Protein AF-A0A533ZIK3-F1 (afdb_monomer_lite)

Radius of gyration: 19.14 Å; chains: 1; bounding box: 44×35×52 Å

pLDDT: mean 79.29, std 12.73, range [38.09, 97.31]

Foldseek 3Di:
DLVQQLPCPPVPDLAGVVVNVVVVLVVVLVVLVVVLVVCVVVQVLQVSLVSLVVSVVVVCVCVVVSCVSNVCLPCVVVVVSSPPDDPCCCPPPVVVVVVVVVVVVLVVNLVSVVVNVVSVVQWDDDPNGTGGDPDDPDDDPVVSCVSSVVVVVVVVVVSVD

Structure (mmCIF, N/CA/C/O backbone):
data_AF-A0A533ZIK3-F1
#
_entry.id   AF-A0A533ZIK3-F1
#
loop_
_atom_site.group_PDB
_atom_site.id
_atom_site.type_symbol
_atom_site.label_atom_id
_atom_site.label_alt_id
_atom_site.label_comp_id
_atom_site.label_asym_id
_atom_site.label_entity_id
_atom_site.label_seq_id
_atom_site.pdbx_PDB_ins_code
_atom_site.Cartn_x
_atom_site.Cartn_y
_atom_site.Cartn_z
_atom_site.occupancy
_atom_site.B_iso_or_equiv
_atom_site.auth_seq_id
_atom_site.auth_comp_id
_atom_site.auth_asym_id
_atom_site.auth_atom_id
_atom_site.pdbx_PDB_model_num
ATOM 1 N N . MET A 1 1 ? -6.905 2.308 -23.996 1.00 56.88 1 MET A N 1
ATOM 2 C CA . MET A 1 1 ? -6.435 2.579 -22.617 1.00 56.88 1 MET A CA 1
ATOM 3 C C . MET A 1 1 ? -5.092 1.898 -22.361 1.00 56.88 1 MET A C 1
ATOM 5 O O . MET A 1 1 ? -4.168 2.564 -21.921 1.00 56.88 1 MET A O 1
ATOM 9 N N . THR A 1 2 ? -4.947 0.625 -22.735 1.00 64.75 2 THR A N 1
ATOM 10 C CA . THR A 1 2 ? -3.702 -0.157 -22.626 1.00 64.75 2 THR A CA 1
ATOM 11 C C . THR A 1 2 ? -2.506 0.467 -23.353 1.00 64.75 2 THR A C 1
ATOM 13 O O . THR A 1 2 ? -1.447 0.614 -22.757 1.00 64.75 2 THR A O 1
ATOM 16 N N . GLU A 1 3 ? -2.695 0.942 -24.589 1.00 71.50 3 GLU A N 1
ATOM 17 C CA . GLU A 1 3 ? -1.631 1.601 -25.371 1.00 71.50 3 GLU A CA 1
ATOM 18 C C . GLU A 1 3 ? -1.140 2.917 -24.755 1.00 71.50 3 GLU A C 1
ATOM 20 O O . GLU A 1 3 ? 0.037 3.246 -24.838 1.00 71.50 3 GLU A O 1
ATOM 25 N N . TRP A 1 4 ? -2.021 3.655 -24.073 1.00 76.94 4 TRP A N 1
ATOM 26 C CA . TRP A 1 4 ? -1.635 4.883 -23.375 1.00 76.94 4 TRP A CA 1
ATOM 27 C C . TRP A 1 4 ? -0.752 4.582 -22.159 1.00 76.94 4 TRP A C 1
ATOM 29 O O . TRP A 1 4 ? 0.254 5.248 -21.945 1.00 76.94 4 TRP A O 1
ATOM 39 N N . LEU A 1 5 ? -1.066 3.521 -21.406 1.00 73.69 5 LEU A N 1
ATOM 40 C CA . LEU A 1 5 ? -0.269 3.109 -20.246 1.00 73.69 5 LEU A CA 1
ATOM 41 C C . LEU A 1 5 ? 1.153 2.663 -20.615 1.00 73.69 5 LEU A C 1
ATOM 43 O O . LEU A 1 5 ? 2.013 2.665 -19.736 1.00 73.69 5 LEU A O 1
ATOM 47 N N . LYS A 1 6 ? 1.400 2.288 -21.877 1.00 75.50 6 LYS A N 1
ATOM 48 C CA . LYS A 1 6 ? 2.717 1.889 -22.400 1.00 75.50 6 LYS A CA 1
ATOM 49 C C . LYS A 1 6 ? 3.572 3.064 -22.893 1.00 75.50 6 LYS A C 1
ATOM 51 O O . LYS A 1 6 ? 4.755 2.869 -23.151 1.00 75.50 6 LYS A O 1
ATOM 56 N N . GLN A 1 7 ? 3.007 4.265 -23.025 1.00 81.56 7 GLN A N 1
ATOM 57 C CA . GLN A 1 7 ? 3.758 5.449 -23.457 1.00 81.56 7 GLN A CA 1
ATOM 58 C C . GLN A 1 7 ? 4.831 5.843 -22.426 1.00 81.56 7 GLN A C 1
ATOM 60 O O . GLN A 1 7 ? 4.714 5.450 -21.260 1.00 81.56 7 GLN A O 1
ATOM 65 N N . PRO A 1 8 ? 5.861 6.618 -22.824 1.00 84.25 8 PRO A N 1
ATOM 66 C CA . PRO A 1 8 ? 6.872 7.127 -21.901 1.00 84.25 8 PRO A CA 1
ATOM 67 C C . PRO A 1 8 ? 6.251 7.858 -20.708 1.00 84.25 8 PRO A C 1
ATOM 69 O O . PRO A 1 8 ? 5.310 8.637 -20.861 1.00 84.25 8 PRO A O 1
ATOM 72 N N . GLY A 1 9 ? 6.779 7.575 -19.522 1.00 82.50 9 GLY A N 1
ATOM 73 C CA . GLY A 1 9 ? 6.324 8.135 -18.259 1.00 82.50 9 GLY A CA 1
ATOM 74 C C . GLY A 1 9 ? 6.534 9.646 -18.148 1.00 82.50 9 GLY A C 1
ATOM 75 O O . GLY A 1 9 ? 7.342 10.252 -18.852 1.00 82.50 9 GLY A O 1
ATOM 76 N N . PHE A 1 10 ? 5.801 10.264 -17.226 1.00 88.12 10 PHE A N 1
ATOM 77 C CA . PHE A 1 10 ? 5.857 11.703 -16.965 1.00 88.12 10 PHE A CA 1
ATOM 78 C C . PHE A 1 10 ? 6.967 12.094 -15.977 1.00 88.12 10 PHE A C 1
ATOM 80 O O . PHE A 1 10 ? 7.258 13.279 -15.832 1.00 88.12 10 PHE A O 1
ATOM 87 N N . LEU A 1 11 ? 7.610 11.129 -15.312 1.00 84.62 11 LEU A N 1
ATOM 88 C CA . LEU A 1 11 ? 8.749 11.369 -14.419 1.00 84.62 11 LEU A CA 1
ATOM 89 C C . LEU A 1 11 ? 10.092 11.479 -15.164 1.00 84.62 11 LEU A C 1
ATOM 91 O O . LEU A 1 11 ? 11.134 11.621 -14.527 1.00 84.62 11 LEU A O 1
ATOM 95 N N . GLY A 1 12 ? 10.088 11.413 -16.501 1.00 75.88 12 GLY A N 1
ATOM 96 C CA . GLY A 1 12 ? 11.287 11.595 -17.328 1.00 75.88 12 GLY A CA 1
ATOM 97 C C . GLY A 1 12 ? 12.291 10.441 -17.248 1.00 75.88 12 GLY A C 1
ATOM 98 O O . GLY A 1 12 ? 13.466 10.625 -17.555 1.00 75.88 12 GLY A O 1
ATOM 99 N N . THR A 1 13 ? 11.847 9.257 -16.819 1.00 80.19 13 THR A N 1
ATOM 100 C CA . THR A 1 13 ? 12.657 8.030 -16.799 1.00 80.19 13 THR A CA 1
ATOM 101 C C . THR A 1 13 ? 12.333 7.143 -18.009 1.00 80.19 13 THR A C 1
ATOM 103 O O . THR A 1 13 ? 11.434 7.447 -18.788 1.00 80.19 13 THR A O 1
ATOM 106 N N . HIS A 1 14 ? 13.027 6.010 -18.161 1.00 77.62 14 HIS A N 1
ATOM 107 C CA . HIS A 1 14 ? 12.668 4.982 -19.153 1.00 77.62 14 HIS A CA 1
ATOM 108 C C . HIS A 1 14 ? 11.373 4.218 -18.811 1.00 77.62 14 HIS A C 1
ATOM 110 O O . HIS A 1 14 ? 10.968 3.335 -19.565 1.00 77.62 14 HIS A O 1
ATOM 116 N N . ALA A 1 15 ? 10.739 4.520 -17.674 1.00 76.12 15 ALA A N 1
ATOM 117 C CA . ALA A 1 15 ? 9.498 3.889 -17.258 1.00 76.12 15 ALA A CA 1
ATOM 118 C C . ALA A 1 15 ? 8.307 4.360 -18.107 1.00 76.12 15 ALA A C 1
ATOM 120 O O . ALA A 1 15 ? 8.346 5.389 -18.778 1.00 76.12 15 ALA A O 1
ATOM 121 N N . THR A 1 16 ? 7.225 3.587 -18.067 1.00 80.12 16 THR A N 1
ATOM 122 C CA . THR A 1 16 ? 5.976 3.898 -18.768 1.00 80.12 16 THR A CA 1
ATOM 123 C C . THR A 1 16 ? 5.027 4.724 -17.897 1.00 80.12 16 THR A C 1
ATOM 125 O O . THR A 1 16 ? 5.142 4.715 -16.670 1.00 80.12 16 THR A O 1
ATOM 128 N N . ILE A 1 17 ? 4.023 5.375 -18.497 1.00 81.88 17 ILE A N 1
ATOM 129 C CA . ILE A 1 17 ? 2.950 6.077 -17.764 1.00 81.88 17 ILE A CA 1
ATOM 130 C C . ILE A 1 17 ? 2.305 5.162 -16.718 1.00 81.88 17 ILE A C 1
ATOM 132 O O . ILE A 1 17 ? 2.050 5.584 -15.590 1.00 81.88 17 ILE A O 1
ATOM 136 N N . GLY A 1 18 ? 2.062 3.894 -17.064 1.00 79.44 18 GLY A N 1
ATOM 137 C CA . GLY A 1 18 ? 1.507 2.921 -16.129 1.00 79.44 18 GLY A CA 1
ATOM 138 C C . GLY A 1 18 ? 2.420 2.647 -14.931 1.00 79.44 18 GLY A C 1
ATOM 139 O O . GLY A 1 18 ? 1.924 2.486 -13.817 1.00 79.44 18 GLY A O 1
ATOM 140 N N . ALA A 1 19 ? 3.741 2.618 -15.134 1.00 78.12 19 ALA A N 1
ATOM 141 C CA . ALA A 1 19 ? 4.707 2.449 -14.051 1.00 78.12 19 ALA A CA 1
ATOM 142 C C . ALA A 1 19 ? 4.763 3.682 -13.134 1.00 78.12 19 ALA A C 1
ATOM 144 O O . ALA A 1 19 ? 4.689 3.526 -11.915 1.00 78.12 19 ALA A O 1
ATOM 145 N N . ASP A 1 20 ? 4.792 4.890 -13.700 1.00 83.31 20 ASP A N 1
ATOM 146 C CA . ASP A 1 20 ? 4.785 6.133 -12.920 1.00 83.31 20 ASP A CA 1
ATOM 147 C C . ASP A 1 20 ? 3.482 6.295 -12.123 1.00 83.31 20 ASP A C 1
ATOM 149 O O . ASP A 1 20 ? 3.507 6.646 -10.942 1.00 83.31 20 ASP A O 1
ATOM 153 N N . LEU A 1 21 ? 2.334 5.972 -12.732 1.00 83.38 21 LEU A N 1
ATOM 154 C CA . LEU A 1 21 ? 1.039 5.984 -12.051 1.00 83.38 21 LEU A CA 1
ATOM 155 C C . LEU A 1 21 ? 1.000 4.962 -10.909 1.00 83.38 21 LEU A C 1
ATOM 157 O O . LEU A 1 21 ? 0.541 5.284 -9.814 1.00 83.38 21 LEU A O 1
ATOM 161 N N . SER A 1 22 ? 1.507 3.748 -11.142 1.00 81.31 22 SER A N 1
ATOM 162 C CA . SER A 1 22 ? 1.612 2.719 -10.103 1.00 81.31 22 SER A CA 1
ATOM 163 C C . SER A 1 22 ? 2.477 3.182 -8.934 1.00 81.31 22 SER A C 1
ATOM 165 O O . SER A 1 22 ? 2.091 2.995 -7.781 1.00 81.31 22 SER A O 1
ATOM 167 N N . GLN A 1 23 ? 3.616 3.816 -9.212 1.00 84.25 23 GLN A N 1
ATOM 168 C CA . GLN A 1 23 ? 4.505 4.344 -8.179 1.00 84.25 23 GLN A CA 1
ATOM 169 C C . GLN A 1 23 ? 3.848 5.484 -7.391 1.00 84.25 23 GLN A C 1
ATOM 171 O O . GLN A 1 23 ? 3.923 5.517 -6.162 1.00 84.25 23 GLN A O 1
ATOM 176 N N . LEU A 1 24 ? 3.153 6.396 -8.076 1.00 89.50 24 LEU A N 1
ATOM 177 C CA . LEU A 1 24 ? 2.429 7.496 -7.440 1.00 89.50 24 LEU A CA 1
ATOM 178 C C . LEU A 1 24 ? 1.315 6.974 -6.524 1.00 89.50 24 LEU A C 1
ATOM 180 O O . LEU A 1 24 ? 1.181 7.435 -5.389 1.00 89.50 24 LEU A O 1
ATOM 184 N N . MET A 1 25 ? 0.553 5.974 -6.973 1.00 88.50 25 MET A N 1
ATOM 185 C CA . MET A 1 25 ? -0.465 5.318 -6.149 1.00 88.50 25 MET A CA 1
ATOM 186 C C . MET A 1 25 ? 0.153 4.592 -4.950 1.00 88.50 25 MET A C 1
ATOM 188 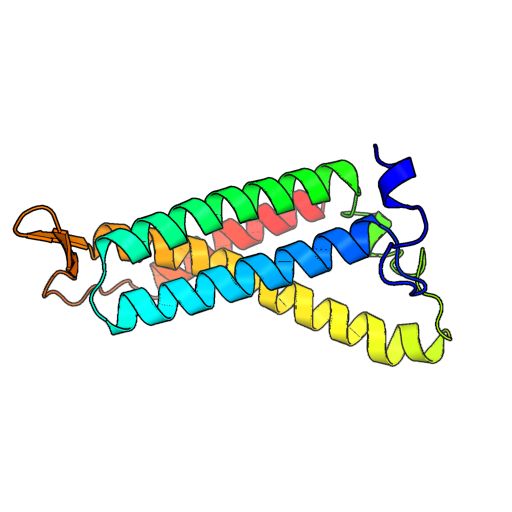O O . MET A 1 25 ? -0.356 4.720 -3.838 1.00 88.50 25 MET A O 1
ATOM 192 N N . ALA A 1 26 ? 1.273 3.887 -5.132 1.00 86.38 26 ALA A N 1
ATOM 193 C CA . ALA A 1 26 ? 1.984 3.236 -4.032 1.00 86.38 26 ALA A CA 1
ATOM 194 C C . ALA A 1 26 ? 2.444 4.249 -2.968 1.00 86.38 26 ALA A C 1
ATOM 196 O O . ALA A 1 26 ? 2.241 4.026 -1.769 1.00 86.38 26 ALA A O 1
ATOM 197 N N . ALA A 1 27 ? 2.992 5.392 -3.390 1.00 92.12 27 ALA A N 1
ATOM 198 C CA . ALA A 1 27 ? 3.367 6.480 -2.491 1.00 92.12 27 ALA A CA 1
ATOM 199 C C . ALA A 1 27 ? 2.144 7.053 -1.755 1.00 92.12 27 ALA A C 1
ATOM 201 O O . ALA A 1 27 ? 2.172 7.191 -0.530 1.00 92.12 27 ALA A O 1
ATOM 202 N N . LEU A 1 28 ? 1.048 7.313 -2.474 1.00 93.81 28 LEU A N 1
ATOM 203 C CA . LEU A 1 28 ? -0.207 7.793 -1.895 1.00 93.81 28 LEU A CA 1
ATOM 204 C C . LEU A 1 28 ? -0.736 6.832 -0.820 1.00 93.81 28 LEU A C 1
ATOM 206 O O . LEU A 1 28 ? -0.983 7.254 0.309 1.00 93.81 28 LEU A O 1
ATOM 210 N N . PHE A 1 29 ? -0.873 5.541 -1.132 1.00 91.75 29 PHE A N 1
ATOM 211 C CA . PHE A 1 29 ? -1.361 4.550 -0.170 1.00 91.75 29 PHE A CA 1
ATOM 212 C C . PHE A 1 29 ? -0.435 4.403 1.036 1.00 91.75 29 PHE A C 1
ATOM 214 O O . PHE A 1 29 ? -0.917 4.286 2.163 1.00 91.75 29 PHE A O 1
ATOM 221 N N . THR A 1 30 ? 0.880 4.481 0.829 1.00 92.25 30 THR A N 1
ATOM 222 C CA . THR A 1 30 ? 1.855 4.472 1.927 1.00 92.25 30 THR A CA 1
ATOM 223 C C . THR A 1 30 ? 1.619 5.647 2.874 1.00 92.25 30 THR A C 1
ATOM 225 O O . THR A 1 30 ? 1.520 5.451 4.086 1.00 92.25 30 THR A O 1
ATOM 228 N N . VAL A 1 31 ? 1.450 6.859 2.341 1.00 95.56 31 VAL A N 1
ATOM 229 C CA . VAL A 1 31 ? 1.146 8.051 3.147 1.00 95.56 31 VAL A CA 1
ATOM 230 C C . VAL A 1 31 ? -0.179 7.890 3.896 1.00 95.56 31 VAL A C 1
ATOM 232 O O . VAL A 1 31 ? -0.237 8.168 5.094 1.00 95.56 31 VAL A O 1
ATOM 235 N N . LEU A 1 32 ? -1.230 7.388 3.239 1.00 94.94 32 LEU A N 1
ATOM 236 C CA . LEU A 1 32 ? -2.523 7.134 3.885 1.00 94.94 32 LEU A CA 1
ATOM 237 C C . LEU A 1 32 ? -2.397 6.120 5.033 1.00 94.94 32 LEU A C 1
ATOM 239 O O . LEU A 1 32 ? -2.962 6.342 6.104 1.00 94.94 32 LEU A O 1
ATOM 243 N N . PHE A 1 33 ? -1.619 5.048 4.869 1.00 91.56 33 PHE A N 1
ATOM 244 C CA . PHE A 1 33 ? -1.377 4.080 5.943 1.00 91.56 33 PHE A CA 1
ATOM 245 C C . PHE A 1 33 ? -0.542 4.653 7.088 1.00 91.56 33 PHE A C 1
ATOM 247 O O . PHE A 1 33 ? -0.848 4.377 8.248 1.00 91.56 33 PHE A O 1
ATOM 254 N N . VAL A 1 34 ? 0.444 5.506 6.803 1.00 96.00 34 VAL A N 1
ATOM 255 C CA . VAL A 1 34 ? 1.190 6.241 7.839 1.00 96.00 34 VAL A CA 1
ATOM 256 C C . VAL A 1 34 ? 0.254 7.166 8.622 1.00 96.00 34 VAL A C 1
ATOM 258 O O . VAL A 1 34 ? 0.276 7.179 9.854 1.00 96.00 34 VAL A O 1
ATOM 261 N N . ILE A 1 35 ? -0.633 7.892 7.940 1.00 97.31 35 ILE A N 1
ATOM 262 C CA . ILE A 1 35 ? -1.666 8.710 8.588 1.00 97.31 35 ILE A CA 1
ATOM 263 C C . ILE A 1 35 ? -2.585 7.827 9.448 1.00 97.31 35 ILE A C 1
ATOM 265 O O . ILE A 1 35 ? -2.848 8.158 10.605 1.00 97.31 35 ILE A O 1
ATOM 269 N N . GLY A 1 36 ? -3.040 6.688 8.923 1.00 94.69 36 GLY A N 1
ATOM 270 C CA . GLY A 1 36 ? -3.862 5.721 9.652 1.00 94.69 36 GLY A CA 1
ATOM 271 C C . GLY A 1 36 ? -3.169 5.189 10.903 1.00 94.69 36 GLY A C 1
ATOM 272 O O . GLY A 1 36 ? -3.797 5.101 11.959 1.00 94.69 36 GLY A O 1
ATOM 273 N N . TRP A 1 37 ? -1.870 4.911 10.825 1.00 94.12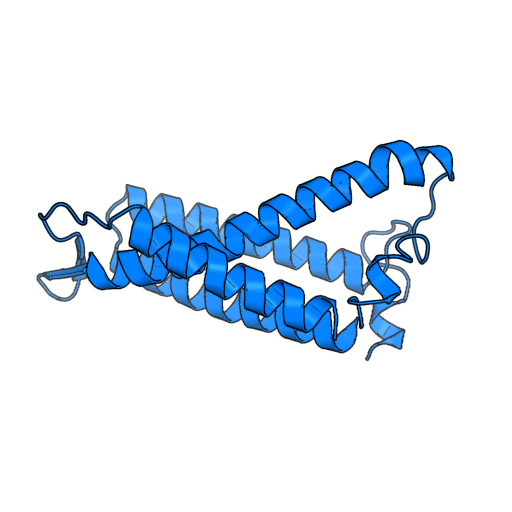 37 TRP A N 1
ATOM 274 C CA . TRP A 1 37 ? -1.045 4.530 11.967 1.00 94.12 37 TRP A CA 1
ATOM 275 C C . TRP A 1 37 ? -1.011 5.624 13.038 1.00 94.12 37 TRP A C 1
ATOM 277 O O . TRP A 1 37 ? -1.261 5.348 14.214 1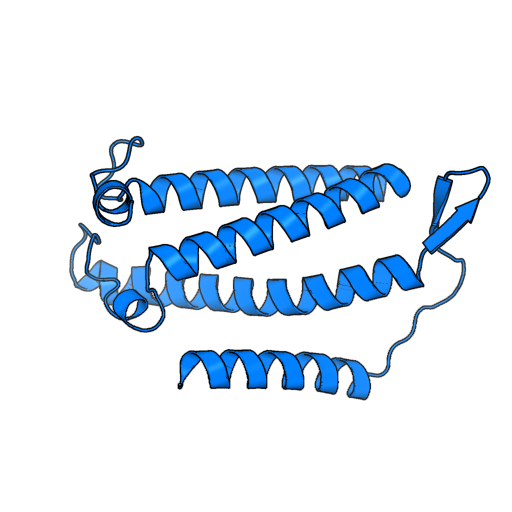.00 94.12 37 TRP A O 1
ATOM 287 N N . PHE A 1 38 ? -0.786 6.882 12.650 1.00 97.31 38 PHE A N 1
ATOM 288 C CA . PHE A 1 38 ? -0.830 8.003 13.591 1.00 97.31 38 PHE A CA 1
ATOM 289 C C . PHE A 1 38 ? -2.209 8.169 14.238 1.00 97.31 38 PHE A C 1
ATOM 291 O O . PHE A 1 38 ? -2.291 8.430 15.440 1.00 97.31 38 PHE A O 1
ATOM 298 N N . GLN A 1 39 ? -3.292 7.984 13.481 1.00 95.19 39 GLN A N 1
ATOM 299 C CA . GLN A 1 39 ? -4.652 8.006 14.024 1.00 95.19 39 GLN A CA 1
ATOM 300 C C . GLN A 1 39 ? -4.865 6.891 15.054 1.00 95.19 39 GLN A C 1
ATOM 302 O O . GLN A 1 39 ? -5.389 7.163 16.134 1.00 95.19 39 GLN A O 1
ATOM 307 N N . ALA A 1 40 ? -4.392 5.672 14.778 1.00 90.38 40 ALA A N 1
ATOM 308 C CA . ALA A 1 40 ? -4.453 4.562 15.729 1.00 90.38 40 ALA A CA 1
ATOM 309 C C . ALA A 1 40 ? -3.665 4.864 17.012 1.00 90.38 40 ALA A C 1
ATOM 311 O O . ALA A 1 40 ? -4.193 4.701 18.111 1.00 90.38 40 ALA A O 1
ATOM 312 N N . LYS A 1 41 ? -2.436 5.385 16.890 1.00 92.62 41 LYS A N 1
ATOM 313 C CA . LYS A 1 41 ? -1.595 5.767 18.039 1.00 92.62 41 LYS A CA 1
ATOM 314 C C . LYS A 1 41 ? -2.225 6.854 18.911 1.00 92.62 41 LYS A C 1
ATOM 316 O O . LYS A 1 41 ? -1.992 6.857 20.114 1.00 92.62 41 LYS A O 1
ATOM 321 N N . LYS A 1 42 ? -3.018 7.754 18.322 1.00 93.38 42 LYS A N 1
ATOM 322 C CA . LYS A 1 42 ? -3.760 8.811 19.031 1.00 93.38 42 LYS A CA 1
ATOM 323 C C . LYS A 1 42 ? -5.133 8.361 19.550 1.00 93.38 42 LYS A C 1
ATOM 325 O O . LYS A 1 42 ? -5.881 9.191 20.054 1.00 93.38 42 LYS A O 1
ATOM 330 N N . GLY A 1 43 ? -5.502 7.086 19.398 1.00 89.25 43 GLY A N 1
ATOM 331 C CA . GLY A 1 43 ? -6.813 6.578 19.814 1.00 89.25 43 GLY A CA 1
ATOM 332 C C . GLY A 1 43 ? -7.984 7.063 18.947 1.00 89.25 43 GLY A C 1
ATOM 333 O O . GLY A 1 43 ? -9.139 6.930 19.342 1.00 89.25 43 GLY A O 1
ATOM 334 N N . LEU A 1 44 ? -7.722 7.601 17.750 1.00 91.06 44 LEU A N 1
ATOM 335 C CA . LEU A 1 44 ? -8.741 8.071 16.803 1.00 91.06 44 LEU A CA 1
ATOM 336 C C . LEU A 1 44 ? -9.332 6.895 16.008 1.00 91.06 44 LEU A C 1
ATOM 338 O O . LEU A 1 44 ? -9.267 6.853 14.778 1.00 91.06 44 LEU A O 1
ATOM 342 N N . GLY A 1 45 ? -9.903 5.921 16.723 1.00 89.25 45 GLY A N 1
ATOM 343 C CA . GLY A 1 45 ? -10.332 4.632 16.174 1.00 89.25 45 GLY A CA 1
ATOM 344 C C . GLY A 1 45 ? -11.357 4.738 15.044 1.00 89.25 45 GLY A C 1
ATOM 345 O O . GLY A 1 45 ? -11.271 3.977 14.081 1.00 89.25 45 GLY A O 1
ATOM 346 N N . THR A 1 46 ? -12.288 5.697 15.117 1.00 91.31 46 THR A N 1
ATOM 347 C CA . THR A 1 46 ? -13.291 5.926 14.062 1.00 91.31 46 THR A CA 1
ATOM 348 C C . THR A 1 46 ? -12.642 6.369 12.752 1.00 91.31 46 THR A C 1
ATOM 350 O O . THR A 1 46 ? -12.885 5.750 11.717 1.00 91.31 46 THR A O 1
ATOM 353 N N . ASN A 1 47 ? -11.793 7.399 12.798 1.00 93.31 47 ASN A N 1
ATOM 354 C CA . ASN A 1 47 ? -11.119 7.920 11.609 1.00 93.31 47 ASN A CA 1
ATOM 355 C C . ASN A 1 47 ? -10.169 6.866 11.033 1.00 93.31 47 ASN A C 1
ATOM 357 O O . ASN A 1 47 ? -10.178 6.633 9.826 1.00 93.31 47 ASN A O 1
ATOM 361 N N . HIS A 1 48 ? -9.435 6.166 11.909 1.00 93.50 48 HIS A N 1
ATOM 362 C CA . HIS A 1 48 ? -8.540 5.087 11.513 1.00 93.50 48 HIS A CA 1
ATOM 363 C C . HIS A 1 48 ? -9.299 4.012 10.730 1.00 93.50 48 HIS A C 1
ATOM 365 O O . HIS A 1 48 ? -8.898 3.670 9.624 1.00 93.50 48 HIS A O 1
ATOM 371 N N . HIS A 1 49 ? -10.424 3.515 11.255 1.00 91.31 49 HIS A N 1
ATOM 372 C CA . HIS A 1 49 ? -11.198 2.465 10.587 1.00 91.31 49 HIS A CA 1
ATOM 373 C C . HIS A 1 49 ? -11.692 2.889 9.204 1.00 91.31 49 HIS A C 1
ATOM 375 O O . HIS A 1 49 ? -11.572 2.114 8.256 1.00 91.31 49 HIS A O 1
ATOM 381 N N . TRP A 1 50 ? -12.232 4.103 9.075 1.00 92.06 50 TRP A N 1
ATOM 382 C CA . TRP A 1 50 ? -12.710 4.598 7.785 1.00 92.06 50 TRP A CA 1
ATOM 383 C C . TRP A 1 50 ? -11.577 4.791 6.784 1.00 92.06 50 TRP A C 1
ATOM 385 O O . TRP A 1 50 ? -11.720 4.395 5.629 1.00 92.06 50 TRP A O 1
ATOM 395 N N . LEU A 1 51 ? -10.440 5.329 7.231 1.00 94.62 51 LEU A N 1
ATOM 396 C CA . LEU A 1 51 ? -9.269 5.502 6.381 1.00 94.62 51 LEU A CA 1
ATOM 397 C C . LEU A 1 51 ? -8.708 4.156 5.914 1.00 94.62 51 LEU A C 1
ATOM 399 O O . LEU A 1 51 ? -8.433 3.995 4.729 1.00 94.62 51 LEU A O 1
ATOM 403 N N . MET A 1 52 ? -8.577 3.179 6.816 1.00 92.44 52 MET A N 1
ATOM 404 C CA . MET A 1 52 ? -8.061 1.852 6.472 1.00 92.44 52 MET A CA 1
ATOM 405 C C . MET A 1 52 ? -9.010 1.095 5.540 1.00 92.44 52 MET A C 1
ATOM 407 O O . MET A 1 52 ? -8.551 0.474 4.585 1.00 92.44 52 MET A O 1
ATOM 411 N N . LEU A 1 53 ? -10.325 1.164 5.776 1.00 89.38 53 LEU A N 1
ATOM 412 C CA . LEU A 1 53 ? -11.313 0.516 4.913 1.00 89.38 53 LEU A CA 1
ATOM 413 C C . LEU A 1 53 ? -11.366 1.170 3.529 1.00 89.38 53 LEU A C 1
ATOM 415 O O . LEU A 1 53 ? -11.300 0.470 2.522 1.00 89.38 53 LEU A O 1
ATOM 419 N N . GLY A 1 54 ? -11.452 2.501 3.474 1.00 91.56 54 GLY A N 1
ATOM 420 C CA . GLY A 1 54 ? -11.458 3.246 2.215 1.00 91.56 54 GLY A CA 1
ATOM 421 C C . GLY A 1 54 ? -10.164 3.039 1.431 1.00 91.56 54 GLY A C 1
ATOM 422 O O . GLY A 1 54 ? -10.210 2.745 0.239 1.00 91.56 54 GLY A O 1
ATOM 423 N N . GLY A 1 55 ? -9.018 3.095 2.117 1.00 90.31 55 GLY A N 1
ATOM 424 C CA . GLY A 1 55 ? -7.708 2.794 1.544 1.00 90.31 55 GLY A CA 1
ATOM 425 C C . GLY A 1 55 ? -7.628 1.374 0.988 1.00 90.31 55 GLY A C 1
ATOM 426 O O . GLY A 1 55 ? -7.148 1.197 -0.125 1.00 90.31 55 GLY A O 1
ATOM 427 N N . MET A 1 56 ? -8.163 0.376 1.700 1.00 86.69 56 MET A N 1
ATOM 428 C CA . MET A 1 56 ? -8.219 -1.007 1.215 1.00 86.69 56 MET A CA 1
ATOM 429 C C . MET A 1 56 ? -9.084 -1.150 -0.037 1.00 86.69 56 MET A C 1
ATOM 431 O O . MET A 1 56 ? -8.655 -1.762 -1.009 1.00 86.69 56 MET A O 1
ATOM 435 N N . VAL A 1 57 ? -10.297 -0.590 -0.033 1.00 88.12 57 VAL A N 1
ATOM 436 C CA . VAL A 1 57 ? -11.207 -0.664 -1.186 1.00 88.12 57 VAL A CA 1
ATOM 437 C C . VAL A 1 57 ? -10.587 0.022 -2.403 1.00 88.12 57 VAL A C 1
ATOM 439 O O . VAL A 1 57 ? -10.589 -0.549 -3.492 1.00 88.12 57 VAL A O 1
ATOM 442 N N . ALA A 1 58 ? -9.999 1.206 -2.218 1.00 89.69 58 ALA A N 1
ATOM 443 C CA . ALA A 1 58 ? -9.301 1.924 -3.280 1.00 89.69 58 ALA A CA 1
ATOM 444 C C . ALA A 1 58 ? -8.077 1.148 -3.787 1.00 89.69 58 ALA A C 1
ATOM 446 O O . ALA A 1 58 ? -7.871 1.060 -4.994 1.00 89.69 58 ALA A O 1
ATOM 447 N N . MET A 1 59 ? -7.300 0.545 -2.886 1.00 86.19 59 MET A N 1
ATOM 448 C CA . MET A 1 59 ? -6.144 -0.278 -3.231 1.00 86.19 59 MET A CA 1
ATOM 449 C C . MET A 1 59 ? -6.560 -1.517 -4.029 1.00 86.19 59 MET A C 1
ATOM 451 O O . MET A 1 59 ? -6.001 -1.756 -5.093 1.00 86.19 59 MET A O 1
ATOM 455 N N . LEU A 1 60 ? -7.567 -2.272 -3.580 1.00 81.62 60 LEU A N 1
ATOM 456 C CA . LEU A 1 60 ? -8.092 -3.429 -4.311 1.00 81.62 60 LEU A CA 1
ATOM 457 C C . LEU A 1 60 ? -8.670 -3.027 -5.670 1.00 81.62 60 LEU A C 1
ATOM 459 O O . LEU A 1 60 ? -8.421 -3.714 -6.659 1.00 81.62 60 LEU A O 1
ATOM 463 N N . GLY A 1 61 ? -9.398 -1.911 -5.740 1.00 84.38 61 GLY A N 1
ATOM 464 C CA . GLY A 1 61 ? -9.923 -1.369 -6.992 1.00 84.38 61 GLY A CA 1
ATOM 465 C C . GLY A 1 61 ? -8.810 -0.977 -7.963 1.00 84.38 61 GLY A C 1
ATOM 466 O O . GLY A 1 61 ? -8.863 -1.356 -9.135 1.00 84.38 61 GLY A O 1
ATOM 467 N N . PHE A 1 62 ? -7.775 -0.289 -7.472 1.00 83.00 62 PHE A N 1
ATOM 468 C CA . PHE A 1 62 ? -6.591 0.055 -8.254 1.00 83.00 62 PHE A CA 1
ATOM 469 C C . PHE A 1 62 ? -5.867 -1.200 -8.732 1.00 83.00 62 PHE A C 1
ATOM 471 O O . PHE A 1 62 ? -5.682 -1.343 -9.932 1.00 83.00 62 PHE A O 1
ATOM 478 N N . PHE A 1 63 ? -5.517 -2.129 -7.835 1.00 76.81 63 PHE A N 1
ATOM 479 C CA . PHE A 1 63 ? -4.819 -3.362 -8.198 1.00 76.81 63 PHE A CA 1
ATOM 480 C C . PHE A 1 63 ? -5.618 -4.182 -9.201 1.00 76.81 63 PHE A C 1
ATOM 482 O O . PHE A 1 63 ? -5.058 -4.562 -10.217 1.00 76.81 63 PHE A O 1
ATOM 489 N N . THR A 1 64 ? -6.915 -4.399 -8.973 1.00 75.88 64 THR A N 1
ATOM 490 C CA . THR A 1 64 ? -7.772 -5.167 -9.889 1.00 75.88 64 THR A CA 1
ATOM 491 C C . THR A 1 64 ? -7.829 -4.506 -11.261 1.00 75.88 64 THR A C 1
ATOM 493 O O . THR A 1 64 ? -7.582 -5.162 -12.267 1.00 75.88 64 THR A O 1
ATOM 496 N N . SER A 1 65 ? -8.082 -3.196 -11.314 1.00 74.88 65 SER A N 1
ATOM 497 C CA . SER A 1 65 ? -8.124 -2.448 -12.576 1.00 74.88 65 SER A CA 1
ATOM 498 C C . SER A 1 65 ? -6.771 -2.492 -13.283 1.00 74.88 65 SER A C 1
ATOM 500 O O . SER A 1 65 ? -6.684 -2.813 -14.462 1.00 74.88 65 SER A O 1
ATOM 502 N N . TYR A 1 66 ? -5.695 -2.229 -12.550 1.00 70.69 66 TYR A N 1
ATOM 503 C CA . TYR A 1 66 ? -4.334 -2.251 -13.061 1.00 70.69 66 TYR A CA 1
ATOM 504 C C . TYR A 1 66 ? -3.943 -3.637 -13.594 1.00 70.69 66 TYR A C 1
ATOM 506 O O . TYR A 1 66 ? -3.345 -3.727 -14.664 1.00 70.69 66 TYR A O 1
ATOM 514 N N . TYR A 1 67 ? -4.340 -4.716 -12.915 1.00 67.12 67 TYR A N 1
ATOM 515 C CA . TYR A 1 67 ? -4.105 -6.092 -13.358 1.00 67.12 67 TYR A CA 1
ATOM 516 C C . TYR A 1 67 ? -4.905 -6.434 -14.620 1.00 67.12 67 TYR A C 1
ATOM 518 O O . TYR A 1 67 ? -4.343 -6.966 -15.578 1.00 67.12 67 TYR A O 1
ATOM 526 N N . LEU A 1 68 ? -6.192 -6.067 -14.653 1.00 64.81 68 LEU A N 1
ATOM 527 C CA . LEU A 1 68 ? -7.076 -6.272 -15.804 1.00 64.81 68 LEU A CA 1
ATOM 528 C C . LEU A 1 68 ? -6.591 -5.506 -17.042 1.00 64.81 68 LEU A C 1
ATOM 530 O O . LEU A 1 68 ? -6.618 -6.042 -18.147 1.00 64.81 68 LEU A O 1
ATOM 534 N N . PHE A 1 69 ? -6.117 -4.270 -16.870 1.00 59.94 69 PHE A N 1
ATOM 535 C CA . PHE A 1 69 ? -5.658 -3.442 -17.986 1.00 59.94 69 PHE A CA 1
ATOM 536 C C . PHE A 1 69 ? -4.238 -3.763 -18.441 1.00 59.94 69 PHE A C 1
ATOM 538 O O . PHE A 1 69 ? -3.933 -3.533 -19.607 1.00 59.94 69 PHE A O 1
ATOM 545 N N . ARG A 1 70 ? -3.370 -4.285 -17.567 1.00 59.62 70 ARG A N 1
ATOM 546 C CA . ARG A 1 70 ? -1.963 -4.550 -17.903 1.00 59.62 70 ARG A CA 1
ATOM 547 C C . ARG A 1 70 ? -1.674 -6.018 -18.273 1.00 59.62 70 ARG A C 1
ATOM 549 O O . ARG A 1 70 ? -0.556 -6.297 -18.680 1.00 59.62 70 ARG A O 1
ATOM 556 N N . GLN A 1 71 ? -2.656 -6.931 -18.190 1.00 52.12 71 GLN A N 1
ATOM 557 C CA . GLN A 1 71 ? -2.531 -8.367 -18.543 1.00 52.12 71 GLN A CA 1
ATOM 558 C C . GLN A 1 71 ? -1.296 -9.066 -17.923 1.00 52.12 71 GLN A C 1
ATOM 560 O O . GLN A 1 71 ? -0.665 -9.947 -18.508 1.00 52.12 71 GLN A O 1
ATOM 565 N N . LEU A 1 72 ? -0.939 -8.677 -16.698 1.00 51.25 72 LEU A N 1
ATOM 566 C CA . LEU A 1 72 ? 0.320 -9.036 -16.034 1.00 51.25 72 LEU A CA 1
ATOM 567 C C . LEU A 1 72 ? 0.301 -10.399 -15.311 1.00 51.25 72 LEU A C 1
ATOM 569 O O . LEU A 1 72 ? 1.057 -10.598 -14.368 1.00 51.25 72 LEU A O 1
ATOM 573 N N . GLY A 1 73 ? -0.530 -11.346 -15.751 1.00 43.44 73 GLY A N 1
ATOM 574 C CA . GLY A 1 73 ? -0.337 -12.762 -15.406 1.00 43.44 73 GLY A CA 1
ATOM 575 C C . GLY A 1 73 ? 0.746 -13.405 -16.281 1.00 43.44 73 GLY A C 1
ATOM 576 O O . GLY A 1 73 ? 1.624 -14.100 -15.786 1.00 43.44 73 GLY A O 1
ATOM 577 N N . VAL A 1 74 ? 0.741 -13.083 -17.582 1.00 38.09 74 VAL A N 1
ATOM 578 C CA . VAL A 1 74 ? 1.665 -13.658 -18.578 1.00 38.09 74 VAL A CA 1
ATOM 579 C C . VAL A 1 74 ? 2.757 -12.658 -18.987 1.00 38.09 74 VAL A C 1
ATOM 581 O O . VAL A 1 74 ? 3.916 -13.036 -19.109 1.00 38.09 74 VAL A O 1
ATOM 584 N N . LEU A 1 75 ? 2.443 -11.358 -19.076 1.00 40.81 75 LEU A N 1
ATOM 585 C CA . LEU A 1 75 ? 3.413 -10.316 -19.463 1.00 40.81 75 LEU A CA 1
ATOM 586 C C . LEU A 1 75 ? 4.295 -9.812 -18.302 1.00 40.81 75 LEU A C 1
ATOM 588 O O . LEU A 1 75 ? 5.294 -9.140 -18.533 1.00 40.81 75 LEU A O 1
ATOM 592 N N . ALA A 1 76 ? 3.974 -10.134 -17.040 1.00 46.78 76 ALA A N 1
ATOM 593 C CA . ALA A 1 76 ? 4.848 -9.803 -15.903 1.00 46.78 76 ALA A CA 1
ATOM 594 C C . ALA A 1 76 ? 6.115 -10.666 -15.855 1.00 46.78 76 ALA A C 1
ATOM 596 O O . ALA A 1 76 ? 7.118 -10.243 -15.282 1.00 46.78 76 ALA A O 1
ATOM 597 N N . PHE A 1 77 ? 6.085 -11.846 -16.481 1.00 41.19 77 PHE A N 1
ATOM 598 C CA . PHE A 1 77 ? 7.287 -12.644 -16.718 1.00 41.19 77 PHE A CA 1
ATOM 599 C C . PHE A 1 77 ? 8.158 -12.055 -17.836 1.00 41.19 77 PHE A C 1
ATOM 601 O O . PHE A 1 77 ? 9.375 -12.226 -17.816 1.00 41.19 77 PHE A O 1
ATOM 608 N N . GLU A 1 78 ? 7.572 -11.270 -18.743 1.00 43.91 78 GLU A N 1
ATOM 609 C CA . GLU A 1 78 ? 8.280 -10.472 -19.748 1.00 43.91 78 GLU A CA 1
ATOM 610 C C . GLU A 1 78 ? 8.658 -9.075 -19.227 1.00 43.91 78 GLU A C 1
ATOM 612 O O . GLU A 1 78 ? 8.649 -8.106 -19.983 1.00 43.91 78 GLU A O 1
ATOM 617 N N . GLY A 1 79 ? 9.069 -8.942 -17.956 1.00 51.44 79 GLY A N 1
ATOM 618 C CA . GLY A 1 79 ? 9.532 -7.676 -17.346 1.00 51.44 79 GLY A CA 1
ATOM 619 C C . GLY A 1 79 ? 10.648 -6.931 -18.107 1.00 51.44 79 GLY A C 1
ATOM 620 O O . GLY A 1 79 ? 11.047 -5.834 -17.720 1.00 51.44 79 GLY A O 1
ATOM 621 N N . LYS A 1 80 ? 11.139 -7.516 -19.199 1.00 57.12 80 LYS A N 1
ATOM 622 C CA . LYS A 1 80 ? 12.032 -6.935 -20.189 1.00 57.12 80 LYS A CA 1
ATOM 623 C C . LYS A 1 80 ? 11.357 -5.829 -21.015 1.00 57.12 80 LYS A C 1
ATOM 625 O O . LYS A 1 80 ? 12.047 -4.896 -21.423 1.00 57.12 80 LYS A O 1
ATOM 630 N N . GLU A 1 81 ? 10.037 -5.878 -21.232 1.00 55.19 81 GLU A N 1
ATOM 631 C CA . GLU A 1 81 ? 9.301 -4.795 -21.902 1.00 55.19 81 GLU A CA 1
ATOM 632 C C . GLU A 1 81 ? 9.287 -3.526 -21.028 1.00 55.19 81 GLU A C 1
ATOM 634 O O . GLU A 1 81 ? 8.541 -3.406 -20.054 1.00 55.19 81 GLU A O 1
ATOM 639 N N . GLY A 1 82 ? 10.133 -2.555 -21.384 1.00 60.25 82 GLY A N 1
ATOM 640 C CA . GLY A 1 82 ? 10.260 -1.269 -20.687 1.00 60.25 82 GLY A CA 1
ATOM 641 C C . GLY A 1 82 ? 11.420 -1.184 -19.690 1.00 60.25 82 GLY A C 1
ATOM 642 O O . GLY A 1 82 ? 11.627 -0.126 -19.095 1.00 60.25 82 GLY A O 1
ATOM 643 N N . PHE A 1 83 ? 12.217 -2.244 -19.521 1.00 72.38 83 PHE A N 1
ATOM 644 C CA . PHE A 1 83 ? 13.461 -2.156 -18.757 1.00 72.38 83 PHE A CA 1
ATOM 645 C C . PHE A 1 83 ? 14.590 -1.595 -19.636 1.00 72.38 83 PHE A C 1
ATOM 647 O O . PHE A 1 83 ? 15.110 -2.277 -20.512 1.00 72.38 83 PHE A O 1
ATOM 654 N N . GLY A 1 84 ? 14.981 -0.339 -19.398 1.00 73.06 84 GLY A N 1
ATOM 655 C CA . GLY A 1 84 ? 16.014 0.356 -20.185 1.00 73.06 84 GLY A CA 1
ATOM 656 C C . GLY A 1 84 ? 17.469 0.052 -19.795 1.00 73.06 84 GLY A C 1
ATOM 657 O O . GLY A 1 84 ? 18.382 0.642 -20.366 1.00 73.06 84 GLY A O 1
ATOM 658 N N . GLY A 1 85 ? 17.702 -0.807 -18.796 1.00 82.19 85 GLY A N 1
ATOM 659 C CA . GLY A 1 85 ? 19.038 -1.134 -18.287 1.00 82.19 85 GLY A CA 1
ATOM 660 C C . GLY A 1 85 ? 19.714 -2.304 -19.011 1.00 82.19 85 GLY A C 1
ATOM 661 O O . GLY A 1 85 ? 19.131 -2.964 -19.867 1.00 82.19 85 GLY A O 1
ATOM 662 N N . SER A 1 86 ? 20.963 -2.601 -18.637 1.00 90.00 86 SER A N 1
ATOM 663 C CA . SER A 1 86 ? 21.688 -3.762 -19.170 1.00 90.00 86 SER A CA 1
ATOM 664 C C . SER A 1 86 ? 21.068 -5.085 -18.708 1.00 90.00 86 SER A C 1
ATOM 666 O O . SER A 1 86 ? 20.497 -5.172 -17.621 1.00 90.00 86 SER A O 1
ATOM 668 N N . GLN A 1 87 ? 21.256 -6.154 -19.487 1.00 87.31 87 GLN A N 1
ATOM 669 C CA . GLN A 1 87 ? 20.771 -7.493 -19.127 1.00 87.31 87 GLN A CA 1
ATOM 670 C C . GLN A 1 87 ? 21.296 -7.958 -17.753 1.00 87.31 87 GLN A C 1
ATOM 672 O O . GLN A 1 87 ? 20.558 -8.552 -16.978 1.00 87.31 87 GLN A O 1
ATOM 677 N N . SER A 1 88 ? 22.537 -7.601 -17.400 1.00 92.81 88 SER A N 1
ATOM 678 C CA . SER A 1 88 ? 23.105 -7.907 -16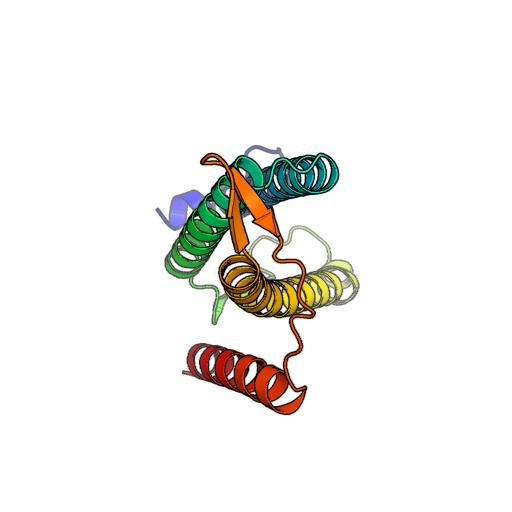.080 1.00 92.81 88 SER A CA 1
ATOM 679 C C . SER A 1 88 ? 22.303 -7.273 -14.934 1.00 92.81 88 SER A C 1
ATOM 681 O O . SER A 1 88 ? 21.967 -7.963 -13.970 1.00 92.81 88 SER A O 1
ATOM 683 N N . LEU A 1 89 ? 21.927 -5.991 -15.062 1.00 90.19 89 LEU A N 1
ATOM 684 C CA . LEU A 1 89 ? 21.075 -5.307 -14.081 1.00 90.19 89 LEU A CA 1
ATOM 685 C C . LEU A 1 89 ? 19.667 -5.904 -14.035 1.00 90.19 89 LEU A C 1
ATOM 687 O O . LEU A 1 89 ? 19.075 -5.987 -12.959 1.00 90.19 89 LEU A O 1
ATOM 691 N N . TYR A 1 90 ? 19.138 -6.327 -15.182 1.00 84.62 90 TYR A N 1
ATOM 692 C CA . TYR A 1 90 ? 17.841 -6.987 -15.246 1.00 84.62 90 TYR A CA 1
ATOM 693 C C . TYR A 1 90 ? 17.837 -8.280 -14.411 1.00 84.62 90 TYR A C 1
ATOM 695 O O . TYR A 1 90 ? 17.030 -8.433 -13.493 1.00 84.62 90 TYR A O 1
ATOM 703 N N . ASP A 1 91 ? 18.799 -9.166 -14.665 1.00 86.88 91 ASP A N 1
ATOM 704 C CA . ASP A 1 91 ? 18.826 -10.504 -14.071 1.00 86.88 91 ASP A CA 1
ATOM 705 C C . ASP A 1 91 ? 19.225 -10.494 -12.587 1.00 86.88 91 ASP A C 1
ATOM 707 O O . ASP A 1 91 ? 18.655 -11.230 -11.785 1.00 86.88 91 ASP A O 1
ATOM 711 N N . HIS A 1 92 ? 20.182 -9.644 -12.199 1.00 90.44 92 HIS A N 1
ATOM 712 C CA . HIS A 1 92 ? 20.781 -9.687 -10.857 1.00 90.44 92 HIS A CA 1
ATOM 713 C C . HIS A 1 92 ? 20.216 -8.650 -9.884 1.00 90.44 92 HIS A C 1
ATOM 715 O O . HIS A 1 92 ? 20.447 -8.759 -8.681 1.00 90.44 92 HIS A O 1
ATOM 721 N N . VAL A 1 93 ? 19.495 -7.637 -10.373 1.00 89.69 93 VAL A N 1
ATOM 722 C CA . VAL A 1 93 ? 18.958 -6.556 -9.529 1.00 89.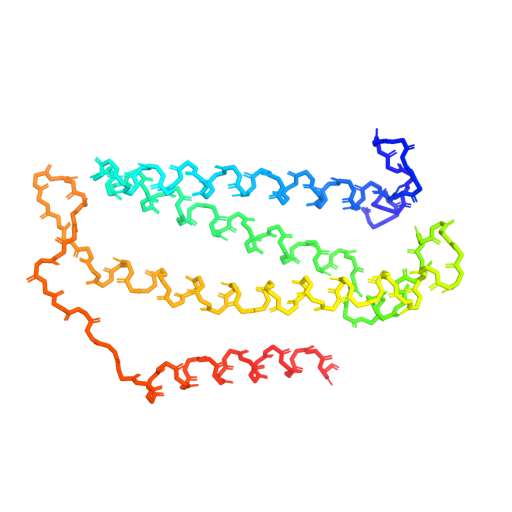69 93 VAL A CA 1
ATOM 723 C C . VAL A 1 93 ? 17.452 -6.433 -9.698 1.00 89.69 93 VAL A C 1
ATOM 725 O O . VAL A 1 93 ? 16.722 -6.537 -8.712 1.00 89.69 93 VAL A O 1
ATOM 728 N N . PHE A 1 94 ? 16.970 -6.254 -10.930 1.00 82.81 94 PHE A N 1
ATOM 729 C CA . PHE A 1 94 ? 15.550 -6.023 -11.187 1.00 82.81 94 PHE A CA 1
ATOM 730 C C . PHE A 1 94 ? 14.690 -7.235 -10.814 1.00 82.81 94 PHE A C 1
ATOM 732 O O . PHE A 1 94 ? 13.767 -7.082 -10.014 1.00 82.81 94 PHE A O 1
ATOM 739 N N . ILE A 1 95 ? 15.007 -8.434 -11.321 1.00 81.12 95 ILE A N 1
ATOM 740 C CA . ILE A 1 95 ? 14.233 -9.650 -11.017 1.00 81.12 95 ILE A CA 1
ATOM 741 C C . ILE A 1 95 ? 14.211 -9.946 -9.506 1.00 81.12 95 ILE A C 1
ATOM 743 O O . ILE A 1 95 ? 13.113 -10.125 -8.968 1.00 81.12 95 ILE A O 1
ATOM 747 N N . PRO A 1 96 ? 15.347 -9.963 -8.775 1.00 85.12 96 PRO A N 1
ATOM 748 C CA . PRO A 1 96 ? 15.326 -10.202 -7.333 1.00 85.12 96 PRO A CA 1
ATOM 749 C C . PRO A 1 96 ? 14.516 -9.164 -6.549 1.00 85.12 96 PRO A C 1
ATOM 751 O O . PRO A 1 96 ? 13.719 -9.539 -5.688 1.00 85.12 96 PRO A O 1
ATOM 754 N N . LEU A 1 97 ? 14.661 -7.869 -6.861 1.00 86.12 97 LEU A N 1
ATOM 755 C CA . LEU A 1 97 ? 13.898 -6.803 -6.199 1.00 86.12 97 LEU A CA 1
ATOM 756 C C . LEU A 1 97 ? 12.402 -6.907 -6.488 1.00 86.12 97 LEU A C 1
ATOM 758 O O . LEU A 1 97 ? 11.594 -6.777 -5.567 1.00 86.12 97 LEU A O 1
ATOM 762 N N . LEU A 1 98 ? 12.029 -7.163 -7.743 1.00 79.38 98 LEU A N 1
ATOM 763 C CA . LEU A 1 98 ? 10.636 -7.341 -8.139 1.00 79.38 98 LEU A CA 1
ATOM 764 C C . LEU A 1 98 ? 10.026 -8.558 -7.438 1.00 79.38 98 LEU A C 1
ATOM 766 O O . LEU A 1 98 ? 8.929 -8.470 -6.892 1.00 79.38 98 LEU A O 1
ATOM 770 N N . THR A 1 99 ? 10.765 -9.666 -7.380 1.00 77.69 99 THR A N 1
ATOM 771 C CA . THR A 1 99 ? 10.345 -10.888 -6.681 1.00 77.69 99 THR A CA 1
ATOM 772 C C . THR A 1 99 ? 10.129 -10.623 -5.194 1.00 77.69 99 THR A C 1
ATOM 774 O O . THR A 1 99 ? 9.090 -10.990 -4.638 1.00 77.69 99 THR A O 1
ATOM 777 N N . PHE A 1 100 ? 11.073 -9.939 -4.544 1.00 83.81 100 PHE A N 1
ATOM 778 C CA . PHE A 1 100 ? 10.951 -9.549 -3.142 1.00 83.81 100 PHE A CA 1
ATOM 779 C C . PHE A 1 100 ? 9.738 -8.639 -2.911 1.00 83.81 100 PHE A C 1
ATOM 781 O O . PHE A 1 100 ? 8.937 -8.893 -2.012 1.00 83.81 100 PHE A O 1
ATOM 788 N N . HIS A 1 101 ? 9.551 -7.625 -3.757 1.00 80.25 101 HIS A N 1
ATOM 789 C CA . HIS A 1 101 ? 8.412 -6.714 -3.685 1.00 80.25 101 HIS A CA 1
ATOM 790 C C . HIS A 1 101 ? 7.075 -7.455 -3.815 1.00 80.25 101 HIS A C 1
ATOM 792 O O . HIS A 1 101 ? 6.207 -7.294 -2.958 1.00 80.25 101 HIS A O 1
ATOM 798 N N . ILE A 1 102 ? 6.917 -8.305 -4.835 1.00 75.25 102 ILE A N 1
ATOM 799 C CA . ILE A 1 102 ? 5.696 -9.098 -5.040 1.00 75.25 102 ILE A CA 1
ATOM 800 C C . ILE A 1 102 ? 5.447 -10.009 -3.836 1.00 75.25 102 ILE A C 1
ATOM 802 O O . ILE A 1 102 ? 4.321 -10.083 -3.350 1.00 75.25 102 ILE A O 1
ATOM 806 N N . THR A 1 103 ? 6.493 -10.639 -3.297 1.00 77.19 103 THR A N 1
ATOM 807 C CA . THR A 1 103 ? 6.385 -11.477 -2.094 1.00 77.19 103 THR A CA 1
ATOM 808 C C . THR A 1 103 ? 5.842 -10.678 -0.906 1.00 77.19 103 THR A C 1
ATOM 810 O O . THR A 1 103 ? 4.904 -11.121 -0.237 1.00 77.19 103 THR A O 1
ATOM 813 N N . LEU A 1 104 ? 6.371 -9.473 -0.666 1.00 82.12 104 LEU A N 1
ATOM 814 C CA . LEU A 1 104 ? 5.873 -8.586 0.389 1.00 82.12 104 LEU A CA 1
ATOM 815 C C . LEU A 1 104 ? 4.423 -8.157 0.153 1.00 82.12 104 LEU A C 1
ATOM 817 O O . LEU A 1 104 ? 3.642 -8.130 1.104 1.00 82.12 104 LEU A O 1
ATOM 821 N N . VAL A 1 105 ? 4.046 -7.846 -1.088 1.00 78.62 105 VAL A N 1
ATOM 822 C CA . VAL A 1 105 ? 2.668 -7.471 -1.441 1.00 78.62 105 VAL A CA 1
ATOM 823 C C . VAL A 1 105 ? 1.707 -8.635 -1.198 1.00 78.62 105 VAL A C 1
ATOM 825 O O . VAL A 1 105 ? 0.650 -8.421 -0.608 1.00 78.62 105 VAL A O 1
ATOM 828 N N . VAL A 1 106 ? 2.074 -9.866 -1.565 1.00 77.44 106 VAL A N 1
ATOM 829 C CA . VAL A 1 106 ? 1.261 -11.067 -1.306 1.00 77.44 106 VAL A CA 1
ATOM 830 C C . VAL A 1 106 ? 1.050 -11.266 0.195 1.00 77.44 106 VAL A C 1
ATOM 832 O O . VAL A 1 106 ? -0.091 -11.399 0.641 1.00 77.44 106 VAL A O 1
ATOM 835 N N . ILE A 1 107 ? 2.120 -11.218 0.996 1.00 79.44 107 ILE A N 1
ATOM 836 C CA . ILE A 1 107 ? 2.019 -11.315 2.462 1.00 79.44 107 ILE A CA 1
ATOM 837 C C . ILE A 1 107 ? 1.139 -10.184 3.009 1.00 79.44 107 ILE A C 1
ATOM 839 O O . ILE A 1 107 ? 0.249 -10.426 3.828 1.00 79.44 107 ILE A O 1
ATOM 843 N N . GLY A 1 108 ? 1.363 -8.957 2.535 1.00 82.06 108 GLY A N 1
ATOM 844 C CA . GLY A 1 108 ? 0.624 -7.765 2.930 1.00 82.06 108 GLY A CA 1
ATOM 845 C C . GLY A 1 108 ? -0.871 -7.873 2.644 1.00 82.06 108 GLY A C 1
ATOM 846 O O . GLY A 1 108 ? -1.667 -7.572 3.526 1.00 82.06 108 GLY A O 1
ATOM 847 N N . LEU A 1 109 ? -1.266 -8.362 1.466 1.00 77.75 109 LEU A N 1
ATOM 848 C CA . LEU A 1 109 ? -2.668 -8.561 1.087 1.00 77.75 109 LEU A CA 1
ATOM 849 C C . LEU A 1 109 ? -3.371 -9.548 2.022 1.00 77.75 109 LEU A C 1
ATOM 851 O O . LEU A 1 109 ? -4.448 -9.241 2.542 1.00 77.75 109 LEU A O 1
ATOM 855 N N . VAL A 1 110 ? -2.752 -10.701 2.297 1.00 79.25 110 VAL A N 1
ATOM 856 C CA . VAL A 1 110 ? -3.343 -11.693 3.208 1.00 79.25 110 VAL A CA 1
ATOM 857 C C . VAL A 1 110 ? -3.443 -11.135 4.628 1.00 79.25 110 VAL A C 1
ATOM 859 O O . VAL A 1 110 ? -4.500 -11.220 5.264 1.00 79.25 110 VAL A O 1
ATOM 862 N N . MET A 1 111 ? -2.370 -10.501 5.111 1.00 80.44 111 MET A N 1
ATOM 863 C CA . MET A 1 111 ? -2.363 -9.843 6.416 1.00 80.44 111 MET A CA 1
ATOM 864 C C . MET A 1 111 ? -3.418 -8.747 6.500 1.00 80.44 111 MET A C 1
ATOM 866 O O . MET A 1 111 ? -4.058 -8.605 7.537 1.00 80.44 111 MET A O 1
ATOM 870 N N . ALA A 1 112 ? -3.650 -7.985 5.439 1.00 80.75 112 ALA A N 1
ATOM 871 C CA . ALA A 1 112 ? -4.584 -6.877 5.487 1.00 80.75 112 ALA A CA 1
ATOM 872 C C . ALA A 1 112 ? -6.044 -7.345 5.548 1.00 80.75 112 ALA A C 1
ATOM 874 O O . ALA A 1 112 ? -6.810 -6.811 6.350 1.00 80.75 112 ALA A O 1
ATOM 875 N N . VAL A 1 113 ? -6.419 -8.396 4.806 1.00 79.44 113 VAL A N 1
ATOM 876 C CA . VAL A 1 113 ? -7.739 -9.042 4.954 1.00 79.44 113 VAL A CA 1
ATOM 877 C C . VAL A 1 113 ? -7.925 -9.540 6.388 1.00 79.44 113 VAL A C 1
ATOM 879 O O . VAL A 1 113 ? -8.934 -9.237 7.031 1.00 79.44 113 VAL A O 1
ATOM 882 N N . TYR A 1 114 ? -6.926 -10.250 6.920 1.00 81.69 114 TYR A N 1
ATOM 883 C CA . TYR A 1 114 ? -6.944 -10.733 8.298 1.00 81.69 114 TYR A CA 1
ATOM 884 C C . TYR A 1 114 ? -7.110 -9.590 9.314 1.00 81.69 114 TYR A C 1
ATOM 886 O O . TYR A 1 114 ? -7.984 -9.654 10.182 1.00 81.69 114 TYR A O 1
ATOM 894 N N . MET A 1 115 ? -6.313 -8.527 9.190 1.00 84.06 115 MET A N 1
ATOM 895 C CA . MET A 1 115 ? -6.308 -7.393 10.115 1.00 84.06 115 MET A CA 1
ATOM 896 C C . MET A 1 115 ? -7.593 -6.572 10.040 1.00 84.06 115 MET A C 1
ATOM 898 O O . MET A 1 115 ? -8.043 -6.074 11.069 1.00 84.06 115 MET A O 1
ATOM 902 N N . ILE A 1 116 ? -8.228 -6.469 8.872 1.00 82.81 116 ILE A N 1
ATOM 903 C CA . ILE A 1 116 ? -9.544 -5.835 8.740 1.00 82.81 116 ILE A CA 1
ATOM 904 C C . ILE A 1 116 ? -10.590 -6.645 9.502 1.00 82.81 116 ILE A C 1
ATOM 906 O O . ILE A 1 116 ? -11.272 -6.095 10.367 1.00 82.81 116 ILE A O 1
ATOM 910 N N . VAL A 1 117 ? -10.685 -7.956 9.250 1.00 82.94 117 VAL A N 1
ATOM 911 C CA . VAL A 1 117 ? -11.621 -8.833 9.976 1.00 82.94 117 VAL A CA 1
ATOM 912 C C . VAL A 1 117 ? -11.372 -8.748 11.481 1.00 82.94 117 VAL A C 1
ATOM 914 O O . VAL A 1 117 ? -12.317 -8.632 12.266 1.00 82.94 117 VAL A O 1
ATOM 917 N N . LEU A 1 118 ? -10.105 -8.762 11.895 1.00 84.25 118 LEU A N 1
ATOM 918 C CA . LEU A 1 118 ? -9.727 -8.614 13.292 1.00 84.25 118 LEU A CA 1
ATOM 919 C C . LEU A 1 118 ? -10.146 -7.250 13.853 1.00 84.25 118 LEU A C 1
ATOM 921 O O . LEU A 1 118 ? -10.748 -7.221 14.920 1.00 84.25 118 LEU A O 1
ATOM 925 N N . GLY A 1 119 ? -9.910 -6.149 13.137 1.00 86.12 119 GLY A N 1
ATOM 926 C CA . GLY A 1 119 ? -10.304 -4.796 13.539 1.00 86.12 119 GLY A CA 1
ATOM 927 C C . GLY A 1 119 ? -11.813 -4.668 13.748 1.00 86.12 119 GLY A C 1
ATOM 928 O O . GLY A 1 119 ? -12.262 -4.196 14.793 1.00 86.12 119 GLY A O 1
ATOM 929 N N . PHE A 1 120 ? -12.615 -5.213 12.827 1.00 85.19 120 PHE A N 1
ATOM 930 C CA . PHE A 1 120 ? -14.072 -5.237 12.976 1.00 85.19 120 PHE A CA 1
ATOM 931 C C . PHE A 1 120 ? -14.543 -6.093 14.157 1.00 85.19 120 PHE A C 1
ATOM 933 O O . PHE A 1 120 ? -15.540 -5.745 14.790 1.00 85.19 120 PHE A O 1
ATOM 940 N N . ARG A 1 121 ? -13.847 -7.189 14.477 1.00 84.94 121 ARG A N 1
ATOM 941 C CA . ARG A 1 121 ? -14.141 -8.022 15.659 1.00 84.94 121 ARG A CA 1
ATOM 942 C C . ARG A 1 121 ? -13.674 -7.376 16.963 1.00 84.94 121 ARG A C 1
ATOM 944 O O . ARG A 1 121 ? -14.281 -7.609 18.008 1.00 84.94 121 ARG A O 1
ATOM 951 N N . ALA A 1 122 ? -12.601 -6.595 16.892 1.00 85.50 122 ALA A N 1
ATOM 952 C CA . ALA A 1 122 ? -11.999 -5.895 18.014 1.00 85.50 122 ALA A CA 1
ATOM 953 C C . ALA A 1 122 ? -12.795 -4.682 18.460 1.00 85.50 122 ALA A C 1
ATOM 955 O O . ALA A 1 122 ? -12.674 -4.273 19.610 1.00 85.50 122 ALA A O 1
ATOM 956 N N . GLN A 1 123 ? -13.574 -4.087 17.563 1.00 87.88 123 GLN A N 1
ATOM 957 C CA . GLN A 1 123 ? -14.222 -2.821 17.853 1.00 87.88 123 GLN A CA 1
ATOM 958 C C . GLN A 1 123 ? -15.350 -2.955 18.890 1.00 87.88 123 GLN A C 1
ATOM 960 O O . GLN A 1 123 ? -16.128 -3.918 18.915 1.00 87.88 123 GLN A O 1
ATOM 965 N N . ALA A 1 124 ? -15.496 -1.918 19.697 1.00 87.00 124 ALA A N 1
ATOM 966 C CA . ALA A 1 124 ? -16.702 -1.576 20.429 1.00 87.00 124 ALA A CA 1
ATOM 967 C C . ALA A 1 124 ? -17.075 -0.124 20.121 1.00 87.00 124 ALA A C 1
ATOM 969 O O . ALA A 1 124 ? -16.252 0.653 19.636 1.00 87.00 124 ALA A O 1
ATOM 970 N N . PHE A 1 125 ? -18.325 0.229 20.397 1.00 88.75 125 PHE A N 1
ATOM 971 C CA . PHE A 1 125 ? -18.789 1.605 20.323 1.00 88.75 125 PHE A CA 1
ATOM 972 C C . PHE A 1 125 ? -19.017 2.120 21.739 1.00 88.75 125 PHE A C 1
ATOM 974 O O . PHE A 1 125 ? -19.752 1.501 22.504 1.00 88.75 125 PHE A O 1
ATOM 981 N N . ALA A 1 126 ? -18.388 3.243 22.067 1.00 87.25 126 ALA A N 1
ATOM 982 C CA . ALA A 1 126 ? -18.633 3.999 23.287 1.00 87.25 126 ALA A CA 1
ATOM 983 C C . ALA A 1 126 ? -18.854 5.457 22.889 1.00 87.25 126 ALA A C 1
ATOM 985 O O . ALA A 1 126 ? -18.045 6.016 22.148 1.00 87.25 126 ALA A O 1
ATOM 986 N N . GLU A 1 127 ? -19.977 6.044 23.309 1.00 87.19 127 GLU A N 1
ATOM 987 C CA . GLU A 1 127 ? -20.314 7.452 23.028 1.00 87.19 127 GLU A CA 1
ATOM 988 C C . GLU A 1 127 ? -20.208 7.825 21.531 1.00 87.19 127 GLU A C 1
ATOM 990 O O . GLU A 1 127 ? -19.671 8.863 21.149 1.00 87.19 127 GLU A O 1
ATOM 995 N N . GLY A 1 128 ? -20.659 6.929 20.644 1.00 85.00 128 GLY A N 1
ATOM 996 C CA . GLY A 1 128 ? -20.599 7.131 19.189 1.00 85.00 128 GLY A CA 1
ATOM 997 C C . GLY A 1 128 ? -19.198 7.012 18.569 1.00 85.00 128 GLY A C 1
ATOM 998 O O . GLY A 1 128 ? -19.042 7.194 17.361 1.00 85.00 128 GLY A O 1
ATOM 999 N N . ARG A 1 129 ? -18.168 6.670 19.352 1.00 85.38 129 ARG A N 1
ATOM 1000 C CA . ARG A 1 129 ? -16.789 6.474 18.883 1.00 85.38 129 ARG A CA 1
ATOM 1001 C C . ARG A 1 129 ? -16.416 4.998 18.856 1.00 85.38 129 ARG A C 1
ATOM 1003 O O . ARG A 1 129 ? -16.802 4.232 19.737 1.00 85.38 129 ARG A O 1
ATOM 1010 N N . ARG A 1 130 ? -15.628 4.602 17.851 1.00 88.19 130 ARG A N 1
ATOM 1011 C CA . ARG A 1 130 ? -15.020 3.268 17.802 1.00 88.19 130 ARG A CA 1
ATOM 1012 C C . ARG A 1 130 ? -13.833 3.212 18.752 1.00 88.19 130 ARG A C 1
ATOM 1014 O O . ARG A 1 130 ? -12.876 3.969 18.590 1.00 88.19 130 ARG A O 1
ATOM 1021 N N . ILE A 1 131 ? -13.892 2.272 19.681 1.00 87.62 131 ILE A N 1
ATOM 1022 C CA . ILE A 1 131 ? -12.825 1.927 20.620 1.00 87.62 131 ILE A CA 1
ATOM 1023 C C . ILE A 1 131 ? -12.465 0.447 20.468 1.00 87.62 131 ILE A C 1
ATOM 1025 O O . ILE A 1 131 ? -13.201 -0.317 19.842 1.00 87.62 131 ILE A O 1
ATOM 1029 N N . LEU A 1 132 ? -11.335 0.025 21.029 1.00 85.25 132 LEU A N 1
ATOM 1030 C CA . LEU A 1 132 ? -10.995 -1.394 21.115 1.00 85.25 132 LEU A CA 1
ATOM 1031 C C . LEU A 1 132 ? -11.697 -2.015 22.326 1.00 85.25 132 LEU A C 1
ATOM 1033 O O . LEU A 1 132 ? -11.759 -1.406 23.392 1.00 85.25 132 LEU A O 1
ATOM 1037 N N . ARG A 1 133 ? -12.232 -3.225 22.161 1.00 82.62 133 ARG A N 1
ATOM 1038 C CA . ARG A 1 133 ? -12.748 -4.033 23.268 1.00 82.62 133 ARG A CA 1
ATOM 1039 C C . ARG A 1 133 ? -11.609 -4.383 24.212 1.00 82.62 133 ARG A C 1
ATOM 1041 O O . ARG A 1 133 ? -10.552 -4.819 23.763 1.00 82.62 133 ARG A O 1
ATOM 1048 N N . ASP A 1 134 ? -11.887 -4.316 25.507 1.00 74.88 134 ASP A N 1
ATOM 1049 C CA . ASP A 1 134 ? -10.995 -4.832 26.540 1.00 74.88 134 ASP A CA 1
ATOM 1050 C C . ASP A 1 134 ? -11.130 -6.363 26.643 1.00 74.88 134 ASP A C 1
ATOM 1052 O O . ASP A 1 134 ? -11.724 -6.929 27.560 1.00 74.88 134 ASP A O 1
ATOM 1056 N N . ARG A 1 135 ? -10.716 -7.058 25.579 1.00 72.50 135 ARG A N 1
ATOM 1057 C CA . ARG A 1 135 ? -10.702 -8.521 25.496 1.00 72.50 135 ARG A CA 1
ATOM 1058 C C . ARG A 1 135 ? -9.543 -8.963 24.619 1.00 72.50 135 ARG A C 1
ATOM 1060 O O . ARG A 1 135 ? -9.373 -8.453 23.513 1.00 72.50 135 ARG A O 1
ATOM 1067 N N . LEU A 1 136 ? -8.815 -9.991 25.055 1.00 68.00 136 LEU A N 1
ATOM 1068 C CA . LEU A 1 136 ? -7.832 -10.648 24.199 1.00 68.00 136 LEU A CA 1
ATOM 1069 C C . LEU A 1 136 ? -8.538 -11.296 22.999 1.00 68.00 136 LEU A C 1
ATOM 1071 O O . LEU A 1 136 ? -9.317 -12.242 23.139 1.00 68.00 136 LEU A O 1
ATOM 1075 N N . LEU A 1 137 ? -8.260 -10.797 21.800 1.00 66.75 137 LEU A N 1
ATOM 1076 C CA . LEU A 1 137 ? -8.726 -11.410 20.562 1.00 66.75 137 LEU A CA 1
ATOM 1077 C C . LEU A 1 137 ? -7.724 -12.480 20.152 1.00 66.75 137 LEU A C 1
ATOM 1079 O O . LEU A 1 137 ? -6.821 -12.238 19.357 1.00 66.75 137 LEU A O 1
ATOM 1083 N N . GLN A 1 138 ? -7.876 -13.672 20.717 1.00 68.06 138 GLN A N 1
ATOM 1084 C CA . GLN A 1 138 ? -7.098 -14.824 20.283 1.00 68.06 138 GLN A CA 1
ATOM 1085 C C . GLN A 1 138 ? -7.751 -15.464 19.055 1.00 68.06 138 GLN A C 1
ATOM 1087 O O . GLN A 1 138 ? -8.969 -15.655 18.980 1.00 68.06 138 GLN A O 1
ATOM 1092 N N . THR A 1 139 ? -6.925 -15.799 18.072 1.00 69.75 139 THR A N 1
ATOM 1093 C CA . THR A 1 139 ? -7.277 -16.699 16.975 1.00 69.75 139 THR A CA 1
ATOM 1094 C C . THR A 1 139 ? -6.288 -17.857 16.995 1.00 69.75 139 THR A C 1
ATOM 1096 O O . THR A 1 139 ? -5.122 -17.659 17.327 1.00 69.75 139 THR A O 1
ATOM 1099 N N . SER A 1 140 ? -6.734 -19.071 16.674 1.00 79.44 140 SER A N 1
ATOM 1100 C CA . SER A 1 140 ? -5.822 -20.213 16.610 1.00 79.44 140 SER A CA 1
ATOM 1101 C C . SER A 1 140 ? -4.961 -20.145 15.348 1.00 79.44 140 SER A C 1
ATOM 1103 O O . SER A 1 140 ? -5.436 -19.733 14.285 1.00 79.44 140 SER A O 1
ATOM 1105 N N . TRP A 1 141 ? -3.711 -20.608 15.445 1.00 76.94 141 TRP A N 1
ATOM 1106 C CA . TRP A 1 141 ? -2.806 -20.753 14.298 1.00 76.94 141 TRP A CA 1
ATOM 1107 C C . TRP A 1 141 ? -3.392 -21.638 13.198 1.00 76.94 141 TRP A C 1
ATOM 1109 O O . TRP A 1 141 ? -3.179 -21.361 12.025 1.00 76.94 141 TRP A O 1
ATOM 1119 N N . ALA A 1 142 ? -4.207 -22.634 13.562 1.00 82.06 142 ALA A N 1
ATOM 1120 C CA . ALA A 1 142 ? -4.949 -23.443 12.601 1.00 82.06 142 ALA A CA 1
ATOM 1121 C C . ALA A 1 142 ? -5.880 -22.581 11.734 1.00 82.06 142 ALA A C 1
ATOM 1123 O O . ALA A 1 142 ? -5.840 -22.674 10.514 1.00 82.06 142 ALA A O 1
ATOM 1124 N N . ARG A 1 143 ? -6.666 -21.682 12.344 1.00 79.56 143 ARG A N 1
ATOM 1125 C CA . ARG A 1 143 ? -7.598 -20.811 11.612 1.00 79.56 143 ARG A CA 1
ATOM 1126 C C . ARG A 1 143 ? -6.862 -19.778 10.756 1.00 79.56 143 ARG A C 1
ATOM 1128 O O . ARG A 1 143 ? -7.301 -19.501 9.645 1.00 79.56 143 ARG A O 1
ATOM 1135 N N . VAL A 1 144 ? -5.742 -19.240 11.248 1.00 78.25 144 VAL A N 1
ATOM 1136 C CA . VAL A 1 144 ? -4.854 -18.371 10.452 1.00 78.25 144 VAL A CA 1
ATOM 1137 C C . VAL A 1 144 ? -4.315 -19.142 9.248 1.00 78.25 144 VAL A C 1
ATOM 1139 O O . VAL A 1 144 ? -4.472 -18.681 8.124 1.00 78.25 144 VAL A O 1
ATOM 1142 N N . GLY A 1 145 ? -3.774 -20.343 9.465 1.00 80.19 145 GLY A N 1
ATOM 1143 C CA . GLY A 1 145 ? -3.265 -21.217 8.411 1.00 80.19 145 GLY A CA 1
ATOM 1144 C C . GLY A 1 145 ? -4.323 -21.567 7.366 1.00 80.19 145 GLY A C 1
ATOM 1145 O O . GLY A 1 145 ? -4.034 -21.502 6.177 1.00 80.19 145 GLY A O 1
ATOM 1146 N N . THR A 1 146 ? -5.566 -21.844 7.773 1.00 84.69 146 THR A N 1
ATOM 1147 C CA . THR A 1 146 ? -6.671 -22.074 6.831 1.00 84.69 146 THR A CA 1
ATOM 1148 C C . THR A 1 146 ? -6.957 -20.835 5.988 1.00 84.69 146 THR A C 1
ATOM 1150 O O . THR A 1 146 ? -7.059 -20.958 4.774 1.00 84.69 146 THR A O 1
ATOM 1153 N N . ILE A 1 147 ? -7.055 -19.643 6.587 1.00 79.62 147 ILE A N 1
ATOM 1154 C CA . ILE A 1 147 ? -7.313 -18.397 5.841 1.00 79.62 147 ILE A CA 1
ATOM 1155 C C . ILE A 1 147 ? -6.180 -18.131 4.843 1.00 79.62 147 ILE A C 1
ATOM 1157 O O . ILE A 1 147 ? -6.443 -17.925 3.659 1.00 79.62 147 ILE A O 1
ATOM 1161 N N . PHE A 1 148 ? -4.929 -18.196 5.308 1.00 78.50 148 PHE A N 1
ATOM 1162 C CA . PHE A 1 148 ? -3.745 -18.004 4.471 1.00 78.50 148 PHE A CA 1
ATOM 1163 C C . PHE A 1 148 ? -3.680 -19.027 3.335 1.00 78.50 148 PHE A C 1
ATOM 1165 O O . PHE A 1 148 ? -3.529 -18.642 2.181 1.00 78.50 148 PHE A O 1
ATOM 1172 N N . GLY A 1 149 ? -3.848 -20.313 3.646 1.00 82.25 149 GLY A N 1
ATOM 1173 C CA . GLY A 1 149 ? -3.809 -21.396 2.666 1.00 82.25 149 GLY A CA 1
ATOM 1174 C C . GLY A 1 149 ? -4.930 -21.304 1.633 1.00 82.25 149 GLY A C 1
ATOM 1175 O O . GLY A 1 149 ? -4.676 -21.509 0.453 1.00 82.25 149 GLY A O 1
ATOM 1176 N N . SER A 1 150 ? -6.145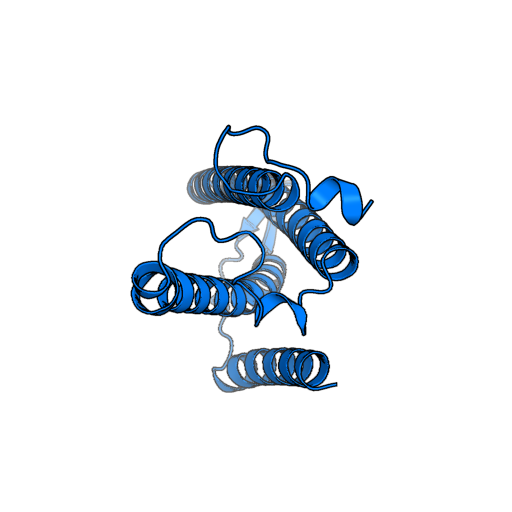 -20.928 2.047 1.00 83.00 150 SER A N 1
ATOM 1177 C CA . SER A 1 150 ? -7.294 -20.767 1.138 1.00 83.00 150 SER A CA 1
ATOM 1178 C C . SER A 1 150 ? -7.063 -19.631 0.147 1.00 83.00 150 SER A C 1
ATOM 1180 O O . SER A 1 150 ? -7.256 -19.804 -1.053 1.00 83.00 150 SER A O 1
ATOM 1182 N N . ILE A 1 151 ? -6.627 -18.469 0.646 1.00 74.00 151 ILE A N 1
ATOM 1183 C CA . ILE A 1 151 ? -6.355 -17.300 -0.197 1.00 74.00 151 ILE A CA 1
ATOM 1184 C C . ILE A 1 151 ? -5.179 -17.597 -1.129 1.00 74.00 151 ILE A C 1
ATOM 1186 O O . ILE A 1 151 ? -5.278 -17.331 -2.323 1.00 74.00 151 ILE A O 1
ATOM 1190 N N . ALA A 1 152 ? -4.103 -18.204 -0.618 1.00 72.12 152 ALA A N 1
ATOM 1191 C CA . ALA A 1 152 ? -2.964 -18.607 -1.434 1.00 72.12 152 ALA A CA 1
ATOM 1192 C C . ALA A 1 152 ? -3.375 -19.596 -2.535 1.00 72.12 152 ALA A C 1
ATOM 1194 O O . ALA A 1 152 ? -3.001 -19.398 -3.683 1.00 72.12 152 ALA A O 1
ATOM 1195 N N . ALA A 1 153 ? -4.188 -20.610 -2.225 1.00 78.81 153 ALA A N 1
ATOM 1196 C CA . ALA A 1 153 ? -4.674 -21.571 -3.214 1.00 78.81 153 ALA A CA 1
ATOM 1197 C C . ALA A 1 153 ? -5.521 -20.905 -4.308 1.00 78.81 153 ALA A C 1
ATOM 1199 O O . ALA A 1 153 ? -5.329 -21.203 -5.482 1.00 78.81 153 ALA A O 1
ATOM 1200 N N . VAL A 1 154 ? -6.414 -19.975 -3.947 1.00 76.44 154 VAL A N 1
ATOM 1201 C CA . VAL A 1 154 ? -7.204 -19.204 -4.923 1.00 76.44 154 VAL A CA 1
ATOM 1202 C C . VAL A 1 154 ? -6.299 -18.349 -5.807 1.00 76.44 154 VAL A C 1
ATOM 1204 O O . VAL A 1 154 ? -6.464 -18.353 -7.022 1.00 76.44 154 VAL A O 1
ATOM 1207 N N . VAL A 1 155 ? -5.323 -17.653 -5.219 1.00 62.34 155 VAL A N 1
ATOM 1208 C CA . VAL A 1 155 ? -4.358 -16.847 -5.980 1.00 62.34 155 VAL A CA 1
ATOM 1209 C C . VAL A 1 155 ? -3.554 -17.728 -6.933 1.00 62.34 155 VAL A C 1
ATOM 1211 O O . VAL A 1 155 ? -3.450 -17.388 -8.103 1.00 62.34 155 VAL A O 1
ATOM 1214 N N . LEU A 1 156 ? -3.043 -18.873 -6.471 1.00 65.25 156 LEU A N 1
ATOM 1215 C CA . LEU A 1 156 ? -2.300 -19.815 -7.313 1.00 65.25 156 LEU A CA 1
ATOM 1216 C C . LEU A 1 156 ? -3.174 -20.380 -8.439 1.00 65.25 156 LEU A C 1
ATOM 1218 O O . LEU A 1 156 ? -2.717 -20.432 -9.572 1.00 65.25 156 LEU A O 1
ATOM 1222 N N . LEU A 1 157 ? -4.430 -20.749 -8.163 1.00 70.38 157 LEU A N 1
ATOM 1223 C CA . LEU A 1 157 ? -5.369 -21.218 -9.188 1.00 70.38 157 LEU A CA 1
ATOM 1224 C C . LEU A 1 157 ? -5.605 -20.163 -10.270 1.00 70.38 157 LEU A C 1
ATOM 1226 O O . LEU A 1 157 ? -5.546 -20.504 -11.440 1.00 70.38 157 LEU A O 1
ATOM 1230 N N . ILE A 1 158 ? -5.820 -18.902 -9.887 1.00 59.88 158 ILE A N 1
ATOM 1231 C CA . ILE A 1 158 ? -5.978 -17.785 -10.836 1.00 59.88 158 ILE A CA 1
ATOM 1232 C C . ILE A 1 158 ? -4.695 -17.551 -11.641 1.00 59.88 158 ILE A C 1
ATOM 1234 O O . ILE A 1 158 ? -4.750 -17.122 -12.787 1.00 59.88 158 ILE A O 1
ATOM 1238 N N . PHE A 1 159 ? -3.532 -17.793 -11.038 1.00 49.66 159 PHE A N 1
ATOM 1239 C CA . PHE A 1 159 ? -2.242 -17.558 -11.677 1.00 49.66 159 PHE A CA 1
ATOM 1240 C C . PHE A 1 159 ? -1.838 -18.679 -12.645 1.00 49.66 159 PHE A C 1
ATOM 1242 O O . PHE A 1 159 ? -1.102 -18.428 -13.594 1.00 49.66 159 PHE A O 1
ATOM 1249 N N . PHE A 1 160 ? -2.300 -19.909 -12.399 1.00 57.34 160 PHE A N 1
ATOM 1250 C CA . PHE A 1 160 ? -2.000 -21.091 -13.212 1.00 57.34 160 PHE A CA 1
ATOM 1251 C C . PHE A 1 160 ? -3.153 -21.524 -14.143 1.00 57.34 160 PHE A C 1
ATOM 1253 O O . PHE A 1 160 ? -3.014 -22.545 -14.817 1.00 57.34 160 PHE A O 1
ATOM 1260 N N . SER A 1 161 ? -4.270 -20.785 -14.178 1.00 49.91 161 SER A N 1
ATOM 1261 C CA . SER A 1 161 ? -5.396 -20.958 -15.117 1.00 49.91 161 SER A CA 1
ATOM 1262 C C . SER A 1 161 ? -5.245 -20.084 -16.353 1.00 49.91 161 SER A C 1
ATOM 1264 O O . SER A 1 161 ? -5.456 -20.607 -17.467 1.00 49.91 161 SER A O 1
#

Secondary structure (DSSP, 8-state):
-HHHHTSBPTTSSSSBHHHHHHHHHHHHHHHHHHHHHHHHHTT-HHHHHHHHHHHHHHHHHHHHHHHHHHTTTTTTTTTTTT--S-HHHIIIIIHHHHHHHHHHHHHHHHHHHHHHHHHHHHEEEETTEEEE-SS-----HHHHHHHHHHHHHHHHHHHH-

Sequence (161 aa):
MTEWLKQPGFLGTHATIGADLSQLMAALFTVLFVIGWFQAKKGLGTNHHWLMLGGMVAMLGFFTSYYLFRQLGVLAFEGKEGFGGSQSLYDHVFIPLLTFHITLVVIGLVMAVYMIVLGFRAQAFAEGRRILRDRLLQTSWARVGTIFGSIAAVVLLIFFS